Protein AF-A0A223KUP5-F1 (afdb_monomer)

Nearest PDB structures (foldseek):
  8p1x-assembly1_AAA  TM=8.138E-01  e=6.234E+00  Staphylococcus epidermidis
  5umd-assembly1_X  TM=4.102E-01  e=1.852E+00  Plasmodium falciparum 3D7
  2zf4-assembly3_E  TM=4.699E-01  e=9.534E+00  Chromobacterium violaceum
  6lsr-assembly1_d  TM=3.809E-01  e=6.624E+00  Homo sapiens
  2zf4-assembly2_D  TM=4.563E-01  e=7.947E+00  Chromobacterium violaceum

Radius of gyration: 14.98 Å; Cα contacts (8 Å, |Δi|>4): 194; chains: 1; bounding box: 38×22×48 Å

Foldseek 3Di:
DFKKKWFFDLVPAPDCDFPDPQWADDDPFKIFGDDPPDPDTAWIWGDDSGMIMIDGDLPDDPVSLVVVLVRVVSVCVNRVTDMDRVRAWNAAFPVRHTDGSHPCVVRRVVRVVVVVVVPD

Sequence (120 aa):
MLVTKITYSSVNNTFTDFSSPYIKKYEHNYYKVFPEKLDKQIADVKVNDNLIEISFLEDLELKEYILLHEVIKSIQLDVKGTIDDSNSFLGYTELGERAYIIRNWSKWIGYVHESMKNCQ

Solvent-accessible surface area (backbone atoms only — not comparable to full-atom values): 6839 Å² total; per-residue (Å²): 118,29,36,34,37,32,43,35,60,53,93,83,44,88,68,90,72,78,90,53,91,42,57,42,83,76,51,101,47,35,30,37,32,35,58,101,86,47,97,54,72,58,34,40,38,40,56,52,85,47,40,35,41,38,39,30,66,83,87,62,54,71,72,55,50,53,52,48,38,51,50,54,51,49,51,32,60,71,50,70,34,50,78,46,40,88,52,23,73,75,49,58,26,88,87,66,45,78,18,22,64,64,54,53,34,74,56,28,56,50,43,54,54,54,57,63,65,71,74,115

Mean predicted aligned error: 4.93 Å

Organism: NCBI:txid33932

pLDDT: mean 89.57, std 11.13, range [45.09, 98.06]

Secondary structure (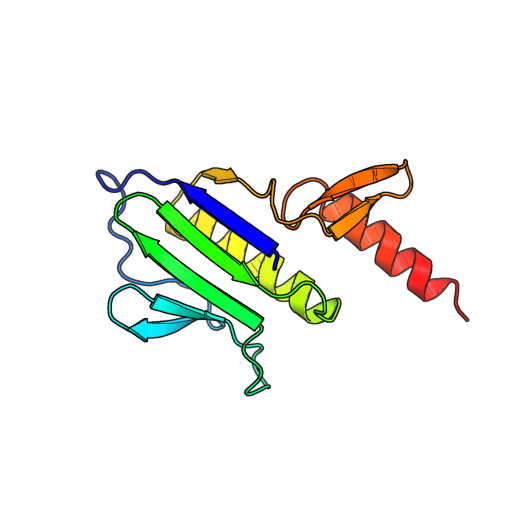DSSP, 8-state):
-EEEEEE--GGG----S---TTEEEEETTEEEE--TT-S---EEEEEETTEEEEEE-SS--HHHHHHHHHHHHHHHHHTTPEEEEEE-EEEE-TTS-EEESSTTHHHHHHHHHHHHHTT-

Structure (mmCIF, N/CA/C/O backbone):
data_AF-A0A223KUP5-F1
#
_entry.id   AF-A0A223KUP5-F1
#
loop_
_atom_site.group_PDB
_atom_site.id
_atom_site.type_symbol
_atom_site.label_atom_id
_atom_site.label_alt_id
_atom_site.label_comp_id
_atom_site.label_asym_id
_atom_site.label_entity_id
_atom_site.label_seq_id
_atom_site.pdbx_PDB_ins_code
_atom_site.Cartn_x
_atom_site.Cartn_y
_atom_site.Cartn_z
_atom_site.occupancy
_atom_site.B_iso_or_equiv
_atom_site.auth_seq_id
_atom_site.auth_comp_id
_atom_site.auth_asym_id
_atom_site.auth_atom_id
_atom_site.pdbx_PDB_model_num
ATOM 1 N N . MET A 1 1 ? -6.316 -12.679 1.631 1.00 88.06 1 MET A N 1
ATOM 2 C CA . MET A 1 1 ? -5.065 -12.026 1.187 1.00 88.06 1 MET A CA 1
ATOM 3 C C . MET A 1 1 ? -5.452 -10.882 0.276 1.00 88.06 1 MET A C 1
ATOM 5 O O . MET A 1 1 ? -6.194 -11.112 -0.674 1.00 88.06 1 MET A O 1
ATOM 9 N N . LEU A 1 2 ? -4.974 -9.678 0.577 1.00 96.44 2 LEU A N 1
ATOM 10 C CA . LEU A 1 2 ? -5.255 -8.460 -0.178 1.00 96.44 2 LEU A CA 1
ATOM 11 C C . LEU A 1 2 ? -4.159 -8.208 -1.210 1.00 96.44 2 LEU A C 1
ATOM 13 O O . LEU A 1 2 ? -2.997 -8.556 -0.987 1.00 96.44 2 LEU A O 1
ATOM 17 N N . VAL A 1 3 ? -4.538 -7.605 -2.337 1.00 97.50 3 VAL A N 1
ATOM 18 C CA . VAL A 1 3 ? -3.624 -7.322 -3.447 1.00 97.50 3 VAL A CA 1
ATOM 19 C C . VAL A 1 3 ? -3.855 -5.920 -4.002 1.00 97.50 3 VAL A C 1
ATOM 21 O O . VAL A 1 3 ? -4.985 -5.522 -4.298 1.00 97.50 3 VAL A O 1
ATOM 24 N N . THR A 1 4 ? -2.755 -5.207 -4.221 1.00 97.81 4 THR A N 1
ATOM 25 C CA . THR A 1 4 ? -2.707 -3.931 -4.937 1.00 97.81 4 THR A CA 1
ATOM 26 C C . THR A 1 4 ? -1.712 -4.031 -6.080 1.00 97.81 4 THR A C 1
ATOM 28 O O . THR A 1 4 ? -0.628 -4.590 -5.932 1.00 97.81 4 THR A O 1
ATOM 31 N N . LYS A 1 5 ? -2.085 -3.497 -7.239 1.00 97.94 5 LYS A N 1
ATOM 32 C CA . LYS A 1 5 ? -1.286 -3.541 -8.460 1.00 97.94 5 LYS A CA 1
ATOM 33 C C . LYS A 1 5 ? -0.898 -2.135 -8.877 1.00 97.94 5 LYS A C 1
ATOM 35 O O . LYS A 1 5 ? -1.707 -1.217 -8.792 1.00 97.94 5 LYS A O 1
ATOM 40 N N . ILE A 1 6 ? 0.326 -1.969 -9.357 1.00 96.88 6 ILE A N 1
ATOM 41 C CA . ILE A 1 6 ? 0.798 -0.725 -9.959 1.00 96.88 6 ILE A CA 1
ATOM 42 C C . ILE A 1 6 ? 1.280 -1.047 -11.365 1.00 96.88 6 ILE A C 1
ATOM 44 O O . ILE A 1 6 ? 2.235 -1.799 -11.543 1.00 96.88 6 ILE A O 1
ATOM 48 N N . THR A 1 7 ? 0.610 -0.482 -12.365 1.00 95.06 7 THR A N 1
ATOM 49 C CA . THR A 1 7 ? 1.009 -0.616 -13.772 1.00 95.06 7 THR A CA 1
ATOM 50 C C . THR A 1 7 ? 1.819 0.607 -14.178 1.00 95.06 7 THR A C 1
ATOM 52 O O . THR A 1 7 ? 1.415 1.736 -13.891 1.00 95.06 7 THR A O 1
ATOM 55 N N . TYR A 1 8 ? 2.954 0.405 -14.843 1.00 90.94 8 TYR A N 1
ATOM 56 C CA . TYR A 1 8 ? 3.853 1.488 -15.250 1.00 90.94 8 TYR A CA 1
ATOM 57 C C . TYR A 1 8 ? 4.4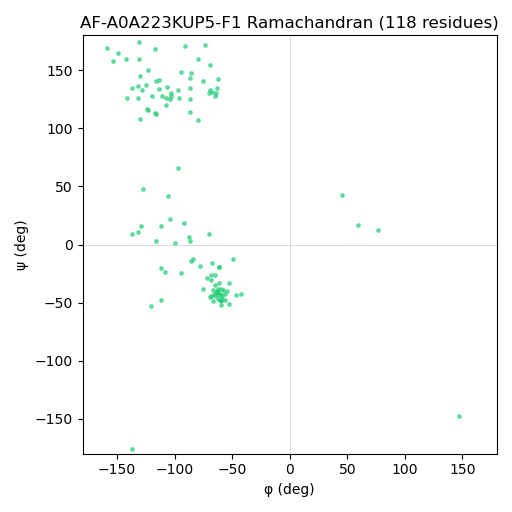60 1.231 -16.635 1.00 90.94 8 TYR A C 1
ATOM 59 O O . TYR A 1 8 ? 4.490 0.102 -17.122 1.00 90.94 8 TYR A O 1
ATOM 67 N N . SER A 1 9 ? 4.935 2.294 -17.291 1.00 84.19 9 SER A N 1
ATOM 68 C CA . SER A 1 9 ? 5.642 2.181 -18.572 1.00 84.19 9 SER A CA 1
ATOM 69 C C . SER A 1 9 ? 7.130 1.936 -18.330 1.00 84.19 9 SER A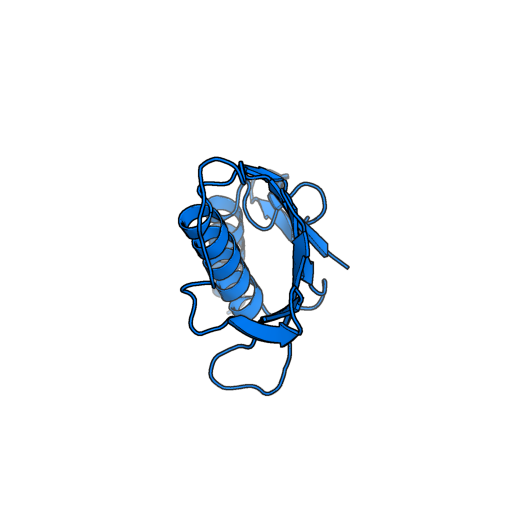 C 1
ATOM 71 O O . SER A 1 9 ? 7.821 2.822 -17.824 1.00 84.19 9 SER A O 1
ATOM 73 N N . SER A 1 10 ? 7.623 0.754 -18.705 1.00 69.31 10 SER A N 1
ATOM 74 C CA . SER A 1 10 ? 9.046 0.390 -18.616 1.00 69.31 10 SER A CA 1
ATOM 75 C C . SER A 1 10 ? 9.930 1.174 -19.585 1.00 69.31 10 SER A C 1
ATOM 77 O O . SER A 1 10 ? 11.094 1.423 -19.296 1.00 69.31 10 SER A O 1
ATOM 79 N N . VAL A 1 11 ? 9.368 1.637 -20.705 1.00 62.19 11 VAL A N 1
ATOM 80 C CA . VAL A 1 11 ? 10.092 2.389 -21.745 1.00 62.19 11 VAL A CA 1
ATOM 81 C C . VAL A 1 11 ? 10.594 3.744 -21.227 1.00 62.19 11 VAL A C 1
ATOM 83 O O . VAL A 1 11 ? 11.600 4.255 -21.708 1.00 62.19 11 VAL A O 1
ATOM 86 N N . ASN A 1 12 ? 9.921 4.307 -20.219 1.00 55.00 12 ASN A N 1
ATOM 87 C CA . ASN A 1 12 ? 10.207 5.641 -19.684 1.00 55.00 12 ASN A CA 1
ATOM 88 C C . ASN A 1 12 ? 10.687 5.629 -18.223 1.00 55.00 12 ASN A C 1
ATOM 90 O O . ASN A 1 12 ? 10.887 6.702 -17.652 1.00 55.00 12 ASN A O 1
ATOM 94 N N . ASN A 1 13 ? 10.851 4.453 -17.607 1.00 56.88 13 ASN A N 1
ATOM 95 C CA . ASN A 1 13 ? 11.244 4.330 -16.206 1.00 56.88 13 ASN A CA 1
ATOM 96 C C . ASN A 1 13 ? 12.416 3.374 -16.034 1.00 56.88 13 ASN A C 1
ATOM 98 O O . ASN A 1 13 ? 12.270 2.157 -16.079 1.00 56.88 13 ASN A O 1
ATOM 102 N N . THR A 1 14 ? 13.568 3.954 -15.731 1.00 56.09 14 THR A N 1
ATOM 103 C CA . THR A 1 14 ? 14.733 3.262 -15.188 1.00 56.09 14 THR A CA 1
ATOM 104 C C . THR A 1 14 ? 14.749 3.434 -13.670 1.00 56.09 14 THR A C 1
ATOM 106 O O . THR A 1 14 ? 15.612 4.136 -13.144 1.00 56.09 14 THR A O 1
ATOM 109 N N . PHE A 1 15 ? 13.776 2.865 -12.951 1.00 66.62 15 PHE A N 1
ATOM 110 C CA . PHE A 1 15 ? 13.934 2.712 -11.502 1.00 66.62 15 PHE A CA 1
ATOM 111 C C . PHE A 1 15 ? 14.681 1.399 -11.252 1.00 66.62 15 PHE A C 1
ATOM 113 O O . PHE A 1 15 ? 14.320 0.352 -11.784 1.00 66.62 15 PHE A O 1
ATOM 120 N N . THR A 1 16 ? 15.785 1.471 -10.514 1.00 67.00 16 THR A N 1
ATOM 121 C CA . THR A 1 16 ? 16.632 0.308 -10.208 1.00 67.00 16 THR A CA 1
ATOM 122 C C . THR A 1 16 ? 16.273 -0.325 -8.869 1.00 67.00 16 THR A C 1
ATOM 124 O O . THR A 1 16 ? 16.542 -1.505 -8.652 1.00 67.00 16 THR A O 1
ATOM 127 N N . ASP A 1 17 ? 15.685 0.468 -7.973 1.00 79.06 17 ASP A N 1
ATOM 128 C CA . ASP A 1 17 ? 15.232 0.051 -6.652 1.00 79.06 17 ASP A CA 1
ATOM 129 C C . ASP A 1 17 ? 14.165 1.020 -6.118 1.00 79.06 17 ASP A C 1
ATOM 131 O O . ASP A 1 17 ? 13.951 2.090 -6.696 1.00 79.06 17 ASP A O 1
ATOM 135 N N . PHE A 1 18 ? 13.509 0.643 -5.025 1.00 86.81 18 PHE A N 1
ATOM 136 C CA . PHE A 1 18 ? 12.525 1.477 -4.344 1.00 86.81 18 PHE A CA 1
ATOM 137 C C . PHE A 1 18 ? 13.182 2.412 -3.328 1.00 86.81 18 PHE A C 1
ATOM 139 O O . PHE A 1 18 ? 14.126 2.036 -2.635 1.00 86.81 18 PHE A O 1
ATOM 146 N N . SER A 1 19 ? 12.655 3.630 -3.202 1.00 85.44 19 SER A N 1
ATOM 147 C CA . SER A 1 19 ? 13.202 4.649 -2.294 1.00 85.44 19 SER A CA 1
ATOM 148 C C . SER A 1 19 ? 12.819 4.440 -0.823 1.00 85.44 19 SER A C 1
ATOM 150 O O . SER A 1 19 ? 13.458 4.993 0.075 1.00 85.44 19 SER A O 1
ATOM 152 N N . SER A 1 20 ? 11.776 3.651 -0.557 1.00 86.69 20 SER A N 1
ATOM 153 C CA . SER A 1 20 ? 11.236 3.464 0.790 1.00 86.69 20 SER A CA 1
ATOM 154 C C . SER A 1 20 ? 12.182 2.653 1.694 1.00 86.69 20 SER A C 1
ATOM 156 O O . SER A 1 20 ? 12.552 1.535 1.329 1.00 86.69 20 SER A O 1
ATOM 158 N N . PRO A 1 21 ? 12.489 3.125 2.922 1.00 89.00 21 PRO A N 1
ATOM 159 C CA . PRO A 1 21 ? 13.350 2.399 3.866 1.00 89.00 21 PRO A CA 1
ATOM 160 C C . PRO A 1 21 ? 12.714 1.103 4.393 1.00 89.00 21 PRO A C 1
ATOM 162 O O . PRO A 1 21 ? 13.400 0.252 4.961 1.00 89.00 21 PRO A O 1
ATOM 165 N N . TYR A 1 22 ? 11.401 0.944 4.215 1.00 92.06 22 TYR A N 1
ATOM 166 C CA . TYR A 1 22 ? 10.648 -0.226 4.662 1.00 92.06 22 TYR A CA 1
ATOM 167 C C . TYR A 1 22 ? 10.701 -1.385 3.669 1.00 92.06 22 TYR A C 1
ATOM 169 O O . TYR A 1 22 ? 10.302 -2.498 4.016 1.00 92.06 22 TYR A O 1
ATOM 177 N N . ILE A 1 23 ? 11.173 -1.143 2.443 1.00 91.88 23 ILE A N 1
ATOM 178 C CA . ILE A 1 23 ? 11.259 -2.156 1.397 1.00 91.88 23 ILE A CA 1
ATOM 179 C C . ILE A 1 23 ? 12.672 -2.735 1.380 1.00 91.88 23 ILE A C 1
ATOM 181 O O . ILE A 1 23 ? 13.660 -2.017 1.257 1.00 91.88 23 ILE A O 1
ATOM 185 N N . LYS A 1 24 ? 12.771 -4.060 1.481 1.00 91.31 24 LYS A N 1
ATOM 186 C CA . LYS A 1 24 ? 14.039 -4.791 1.407 1.00 91.31 24 LYS A CA 1
ATOM 187 C C . LYS A 1 24 ? 14.009 -5.756 0.232 1.00 91.31 24 LYS A C 1
ATOM 189 O O . LYS A 1 24 ? 13.088 -6.568 0.118 1.00 91.31 24 LYS A O 1
ATOM 194 N N . LYS A 1 25 ? 15.030 -5.690 -0.624 1.00 89.88 25 LYS A N 1
ATOM 195 C CA . LYS A 1 25 ? 15.219 -6.642 -1.723 1.00 89.88 25 LYS A CA 1
ATOM 196 C C . LYS A 1 25 ? 15.560 -8.025 -1.174 1.00 89.88 25 LYS A C 1
ATOM 198 O O . LYS A 1 25 ? 16.432 -8.150 -0.317 1.00 89.88 25 LYS A O 1
ATOM 203 N N . TYR A 1 26 ? 14.866 -9.047 -1.665 1.00 85.94 26 TYR A N 1
ATOM 204 C CA . TYR A 1 26 ? 15.074 -10.442 -1.274 1.00 85.94 26 TYR A CA 1
ATOM 205 C C . TYR A 1 26 ? 15.669 -11.254 -2.430 1.00 85.94 26 TYR A C 1
ATOM 207 O O . TYR A 1 26 ? 16.682 -11.922 -2.256 1.00 85.94 26 TYR A O 1
ATOM 215 N N . GLU A 1 27 ? 15.103 -11.122 -3.634 1.00 87.12 27 GLU A N 1
ATOM 216 C CA . GLU A 1 27 ? 15.618 -11.723 -4.873 1.00 87.12 27 GLU A CA 1
ATOM 217 C C . GLU A 1 27 ? 15.545 -10.721 -6.038 1.00 87.12 27 GLU A C 1
ATOM 219 O O . GLU A 1 27 ? 15.173 -9.564 -5.845 1.00 87.12 27 GLU A O 1
ATOM 224 N N . HIS A 1 28 ? 15.909 -11.145 -7.258 1.00 80.56 28 HIS A N 1
ATOM 225 C CA . HIS A 1 28 ? 16.056 -10.275 -8.436 1.00 80.56 28 HIS A CA 1
ATOM 226 C C . HIS A 1 28 ? 14.873 -9.308 -8.631 1.00 80.56 28 HIS A C 1
ATOM 228 O O . HIS A 1 28 ? 15.103 -8.116 -8.826 1.00 80.56 28 HIS A O 1
ATOM 234 N N . ASN A 1 29 ? 13.649 -9.823 -8.461 1.00 89.38 29 ASN A N 1
ATOM 235 C CA . ASN A 1 29 ? 12.374 -9.143 -8.707 1.00 89.38 29 ASN A CA 1
ATOM 236 C C . ASN A 1 29 ? 11.398 -9.238 -7.523 1.00 89.38 29 ASN A C 1
ATOM 238 O O . ASN A 1 29 ? 10.193 -9.030 -7.676 1.00 89.38 29 ASN A O 1
ATOM 242 N N . TYR A 1 30 ? 11.898 -9.610 -6.348 1.00 92.44 30 TYR A N 1
ATOM 243 C CA . TYR A 1 30 ? 11.067 -9.898 -5.190 1.00 92.44 30 TYR A CA 1
ATOM 244 C C . TYR A 1 30 ? 11.597 -9.171 -3.965 1.00 92.44 30 TYR A C 1
ATOM 246 O O . TYR A 1 30 ? 12.771 -9.283 -3.602 1.00 92.44 30 TYR A O 1
ATOM 254 N N . TYR A 1 31 ? 10.706 -8.414 -3.343 1.00 94.50 31 TYR A N 1
ATOM 255 C CA . TYR A 1 31 ? 10.982 -7.539 -2.222 1.00 94.50 31 TYR A CA 1
ATOM 256 C C . TYR A 1 31 ? 9.957 -7.789 -1.122 1.00 94.50 31 TYR A C 1
ATOM 258 O O . TYR A 1 31 ? 8.867 -8.316 -1.356 1.00 94.50 31 TYR A O 1
ATOM 266 N N . LYS A 1 32 ? 10.312 -7.389 0.092 1.00 94.69 32 LYS A N 1
ATOM 267 C CA . LYS A 1 32 ? 9.488 -7.556 1.286 1.00 94.69 32 LYS A CA 1
ATOM 268 C C . LYS A 1 32 ? 9.388 -6.242 2.040 1.00 94.69 32 LYS A C 1
ATOM 270 O O . LYS A 1 32 ? 10.362 -5.490 2.093 1.00 94.69 32 LYS A O 1
ATOM 275 N N . VAL A 1 33 ? 8.228 -5.992 2.639 1.00 94.31 33 VAL A N 1
ATOM 276 C CA . VAL A 1 33 ? 7.975 -4.798 3.454 1.00 94.31 33 VAL A CA 1
ATOM 277 C C . VAL A 1 33 ? 8.021 -5.159 4.933 1.00 94.31 33 VAL A C 1
ATOM 279 O O . VAL A 1 33 ? 7.323 -6.081 5.367 1.00 94.31 33 VAL A O 1
ATOM 282 N N . PHE A 1 34 ? 8.816 -4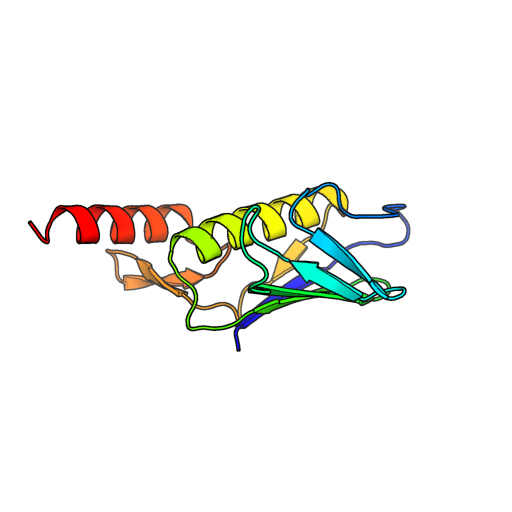.412 5.698 1.00 92.19 34 PHE A N 1
ATOM 283 C CA . PHE A 1 34 ? 8.972 -4.573 7.143 1.00 92.19 34 PHE A CA 1
ATOM 284 C C . PHE A 1 34 ? 8.758 -3.237 7.868 1.00 92.19 34 PHE A C 1
ATOM 286 O O . PHE A 1 34 ? 9.368 -2.238 7.480 1.00 92.19 34 PHE A O 1
ATOM 293 N N . PRO A 1 35 ? 7.969 -3.198 8.954 1.00 87.88 35 PRO A N 1
ATOM 294 C CA . PRO A 1 35 ? 7.970 -2.071 9.877 1.00 87.88 35 PRO A CA 1
ATOM 295 C C . PRO A 1 35 ? 9.355 -1.923 10.526 1.00 87.88 35 PRO A C 1
ATOM 297 O O . PRO A 1 35 ? 9.971 -2.918 10.900 1.00 87.88 35 PRO A O 1
ATOM 300 N N . GLU A 1 36 ? 9.815 -0.687 10.734 1.00 71.56 36 GLU A N 1
ATOM 301 C CA . GLU A 1 36 ? 11.160 -0.289 11.212 1.00 71.56 36 GLU A CA 1
ATOM 302 C C . GLU A 1 36 ? 11.708 -1.009 12.471 1.00 71.56 36 GLU A C 1
ATOM 304 O O . GLU A 1 36 ? 12.887 -0.868 12.793 1.00 71.56 36 GLU A O 1
ATOM 309 N N . LYS A 1 37 ? 10.884 -1.763 13.213 1.00 65.81 37 LYS A N 1
ATOM 310 C CA . LYS A 1 37 ? 11.237 -2.375 14.509 1.00 65.81 37 LYS A CA 1
ATOM 311 C C . LYS A 1 37 ? 10.769 -3.822 14.700 1.00 65.81 37 LYS A C 1
ATOM 313 O O . LYS A 1 37 ? 10.850 -4.330 15.815 1.00 65.81 37 LYS A O 1
ATOM 318 N N . LEU A 1 38 ? 10.255 -4.481 13.663 1.00 62.44 38 LEU A N 1
ATOM 319 C CA . LEU A 1 38 ? 9.727 -5.843 13.770 1.00 62.44 38 LEU A CA 1
ATOM 320 C C . LEU A 1 38 ? 10.290 -6.725 12.653 1.00 62.44 38 LEU A C 1
ATOM 322 O O . LEU A 1 38 ? 10.239 -6.351 11.486 1.00 62.44 38 LEU A O 1
ATOM 326 N N . ASP A 1 39 ? 10.694 -7.951 12.994 1.00 72.75 39 ASP A N 1
ATOM 327 C CA . ASP A 1 39 ? 10.938 -9.032 12.018 1.00 72.75 39 ASP A CA 1
ATOM 328 C C . ASP A 1 39 ? 9.629 -9.557 11.386 1.00 72.75 39 ASP A C 1
ATOM 330 O O . ASP A 1 39 ? 9.612 -10.558 10.669 1.00 72.75 39 ASP A O 1
ATOM 334 N N . LYS A 1 40 ? 8.502 -8.877 11.636 1.00 87.00 40 LYS A N 1
ATOM 335 C CA . LYS A 1 40 ? 7.211 -9.182 11.031 1.00 87.00 40 LYS A CA 1
ATOM 336 C C . LYS A 1 40 ? 7.169 -8.600 9.620 1.00 87.00 40 LYS A C 1
ATOM 338 O O . LYS A 1 40 ? 7.042 -7.393 9.432 1.00 87.00 40 LYS A O 1
ATOM 343 N N . GLN A 1 41 ? 7.252 -9.479 8.630 1.00 92.25 41 GLN A N 1
ATOM 344 C CA . GLN A 1 41 ? 6.917 -9.151 7.250 1.00 92.25 41 GLN A CA 1
ATOM 345 C C . GLN A 1 41 ? 5.424 -8.801 7.163 1.00 92.25 41 GLN A C 1
ATOM 347 O O . GLN A 1 41 ? 4.589 -9.573 7.633 1.00 92.25 41 GLN A O 1
ATOM 352 N N . ILE A 1 42 ? 5.090 -7.669 6.539 1.00 94.50 42 ILE A N 1
ATOM 353 C CA . ILE A 1 42 ? 3.691 -7.236 6.372 1.00 94.50 42 ILE A CA 1
ATOM 354 C C . ILE A 1 42 ? 3.211 -7.264 4.917 1.00 94.50 42 ILE A C 1
ATOM 356 O O . ILE A 1 42 ? 2.006 -7.307 4.681 1.00 94.50 42 ILE A O 1
ATOM 360 N N . ALA A 1 43 ? 4.131 -7.261 3.946 1.00 96.75 43 ALA A N 1
ATOM 361 C CA . ALA A 1 43 ? 3.792 -7.403 2.534 1.00 96.75 43 ALA A CA 1
ATOM 362 C C . ALA A 1 43 ? 4.924 -7.996 1.693 1.00 96.75 43 ALA A C 1
ATOM 364 O O . ALA A 1 43 ? 6.107 -7.901 2.033 1.00 96.75 43 ALA A O 1
ATOM 365 N N . ASP A 1 44 ? 4.515 -8.556 0.563 1.00 96.88 44 ASP A N 1
ATOM 366 C CA . ASP A 1 44 ? 5.329 -9.011 -0.554 1.00 96.88 44 ASP A CA 1
ATOM 367 C C . ASP A 1 44 ? 5.186 -8.044 -1.724 1.00 96.88 44 ASP A C 1
ATOM 369 O O . ASP A 1 44 ? 4.071 -7.657 -2.069 1.00 96.88 44 ASP A O 1
ATOM 373 N N . VAL A 1 45 ? 6.295 -7.693 -2.369 1.00 96.62 45 VAL A N 1
ATOM 374 C CA . VAL A 1 45 ? 6.309 -6.854 -3.572 1.00 96.62 45 VAL A CA 1
ATOM 375 C C . VAL A 1 45 ? 7.025 -7.609 -4.687 1.00 96.62 45 VAL A C 1
ATOM 377 O O . VAL A 1 45 ? 8.212 -7.922 -4.583 1.00 96.62 45 VAL A O 1
ATOM 380 N N . LYS A 1 46 ? 6.300 -7.920 -5.760 1.00 95.50 46 LYS A N 1
ATOM 381 C CA . LYS A 1 46 ? 6.818 -8.610 -6.947 1.00 95.50 46 LYS A CA 1
ATOM 382 C C . LYS A 1 46 ? 6.844 -7.651 -8.123 1.00 95.50 46 LYS A C 1
ATOM 384 O O . LYS A 1 46 ? 5.824 -7.042 -8.437 1.00 95.50 46 LYS A O 1
ATOM 389 N N . VAL A 1 47 ? 7.996 -7.542 -8.772 1.00 92.69 47 VAL A N 1
ATOM 390 C CA . VAL A 1 47 ? 8.214 -6.656 -9.916 1.00 92.69 47 VAL A CA 1
ATOM 391 C C . VAL A 1 47 ? 8.305 -7.490 -11.187 1.00 92.69 47 VAL A C 1
ATOM 393 O O . VAL A 1 47 ? 9.173 -8.344 -11.322 1.00 92.69 47 VAL A O 1
ATOM 396 N N . ASN A 1 48 ? 7.407 -7.228 -12.125 1.00 89.12 48 ASN A N 1
ATOM 397 C CA . ASN A 1 48 ? 7.441 -7.745 -13.488 1.00 89.12 48 ASN A CA 1
ATOM 398 C C . ASN A 1 48 ? 7.579 -6.564 -14.458 1.00 89.12 48 ASN A C 1
ATOM 400 O O . ASN A 1 48 ? 7.373 -5.421 -14.057 1.00 89.12 48 ASN A O 1
ATOM 404 N N . ASP A 1 49 ? 7.862 -6.837 -15.733 1.00 85.00 49 ASP A N 1
ATOM 405 C CA . ASP A 1 49 ? 8.238 -5.834 -16.745 1.00 85.00 49 ASP A CA 1
ATOM 406 C C . ASP A 1 49 ? 7.425 -4.526 -16.719 1.00 85.00 49 ASP A C 1
ATOM 408 O O . ASP A 1 49 ? 7.998 -3.448 -16.847 1.00 85.00 49 ASP A O 1
ATOM 412 N N . ASN A 1 50 ? 6.103 -4.594 -16.542 1.00 91.06 50 ASN A N 1
ATOM 413 C CA . ASN A 1 50 ? 5.205 -3.432 -16.506 1.00 91.06 50 ASN A CA 1
ATOM 414 C C . ASN A 1 50 ? 4.229 -3.435 -15.317 1.00 91.06 50 ASN A C 1
ATOM 416 O O . ASN A 1 50 ? 3.271 -2.655 -15.300 1.00 91.06 50 ASN A O 1
ATOM 420 N N . LEU A 1 51 ? 4.437 -4.326 -14.347 1.00 93.62 51 LEU A N 1
ATOM 421 C CA . LEU A 1 51 ? 3.497 -4.577 -13.261 1.00 93.62 51 LEU A CA 1
ATOM 422 C C . LEU A 1 51 ? 4.243 -4.806 -11.953 1.00 93.62 51 LEU A C 1
ATOM 424 O O . LEU A 1 51 ? 5.051 -5.724 -11.846 1.00 93.62 51 LEU A O 1
ATOM 428 N N . ILE A 1 52 ? 3.884 -4.035 -10.933 1.00 95.69 52 ILE A N 1
ATOM 429 C CA . ILE A 1 52 ? 4.243 -4.316 -9.546 1.00 95.69 52 ILE A CA 1
ATOM 430 C C . ILE A 1 52 ? 3.009 -4.861 -8.844 1.00 95.69 52 ILE A C 1
ATOM 432 O O . ILE A 1 52 ? 1.960 -4.218 -8.839 1.00 95.69 52 ILE A O 1
ATOM 436 N N . GLU A 1 53 ? 3.137 -6.036 -8.244 1.00 97.56 53 GLU A N 1
ATOM 437 C CA . GLU A 1 53 ? 2.104 -6.641 -7.412 1.00 97.56 53 GLU A CA 1
ATOM 438 C C . GLU A 1 53 ? 2.523 -6.585 -5.946 1.00 97.56 53 GLU A C 1
ATOM 440 O O . GLU A 1 53 ? 3.603 -7.046 -5.582 1.00 97.56 53 GLU A O 1
ATOM 445 N N . ILE A 1 54 ? 1.653 -6.022 -5.111 1.00 98.00 54 ILE A N 1
ATOM 446 C CA . ILE A 1 54 ? 1.855 -5.838 -3.677 1.00 98.00 54 ILE A CA 1
ATOM 447 C C . ILE A 1 54 ? 0.799 -6.681 -2.967 1.00 98.00 54 ILE A C 1
ATOM 449 O O . ILE A 1 54 ? -0.393 -6.395 -3.078 1.00 98.00 54 ILE A O 1
ATOM 453 N N . SER A 1 55 ? 1.227 -7.737 -2.279 1.00 97.94 55 SER A N 1
ATOM 454 C CA . SER A 1 55 ? 0.348 -8.683 -1.578 1.00 97.94 55 SER A CA 1
ATOM 455 C C . SER A 1 55 ? 0.551 -8.591 -0.072 1.00 97.94 55 SER A C 1
ATOM 457 O O . SER A 1 55 ? 1.687 -8.566 0.393 1.00 97.94 55 SER A O 1
ATOM 459 N N . PHE A 1 56 ? -0.536 -8.545 0.695 1.00 96.69 56 PHE A N 1
ATOM 460 C CA . PHE A 1 56 ? -0.495 -8.392 2.152 1.00 96.69 56 PHE A CA 1
ATOM 461 C C . PHE A 1 56 ? -1.672 -9.085 2.844 1.00 96.69 56 PHE A C 1
ATOM 463 O O . PHE A 1 56 ? -2.650 -9.496 2.209 1.00 96.69 56 PHE A O 1
ATOM 470 N N . LEU A 1 57 ? -1.555 -9.276 4.157 1.00 92.38 57 LEU A N 1
ATOM 471 C CA . LEU A 1 57 ? -2.571 -9.963 4.951 1.00 92.38 57 LEU A CA 1
ATOM 472 C C . LEU A 1 57 ? -3.764 -9.049 5.295 1.00 92.38 57 LEU A C 1
ATOM 474 O O . LEU A 1 57 ? -3.683 -7.823 5.229 1.00 92.38 57 LEU A O 1
ATOM 478 N N . GLU A 1 58 ? -4.896 -9.670 5.629 1.00 90.88 58 GLU A N 1
ATOM 479 C CA . GLU A 1 58 ? -6.139 -8.987 6.040 1.00 90.88 58 GLU A CA 1
ATOM 480 C C . GLU A 1 58 ? -6.174 -8.665 7.541 1.00 90.88 58 GLU A C 1
ATOM 482 O O . GLU A 1 58 ? -7.009 -7.889 7.987 1.00 90.88 58 GLU A O 1
ATOM 487 N N . ASP A 1 59 ? -5.278 -9.258 8.326 1.00 88.56 59 ASP A N 1
ATOM 488 C CA . ASP A 1 59 ? -5.210 -9.166 9.785 1.00 88.56 59 ASP A CA 1
ATOM 489 C C . ASP A 1 59 ? -4.051 -8.270 10.250 1.00 88.56 59 ASP A C 1
ATOM 491 O O . ASP A 1 59 ? -3.329 -8.574 11.202 1.00 88.56 59 ASP A O 1
ATOM 495 N N . LEU A 1 60 ? -3.856 -7.146 9.557 1.00 92.12 60 LEU A N 1
ATOM 496 C CA . LEU A 1 60 ? -2.848 -6.160 9.925 1.00 92.12 60 LEU A CA 1
ATOM 497 C C . LEU A 1 60 ? -3.384 -5.167 10.958 1.00 92.12 60 LEU A C 1
ATOM 499 O O . LEU A 1 60 ? -4.557 -4.793 10.971 1.00 92.12 60 LEU A O 1
ATOM 503 N N . GLU A 1 61 ? -2.493 -4.694 11.823 1.00 92.38 61 GLU A N 1
ATOM 504 C CA . GLU A 1 61 ? -2.800 -3.593 12.727 1.00 92.38 61 GLU A CA 1
ATOM 505 C C . GLU A 1 61 ? -2.959 -2.282 11.942 1.00 92.38 61 GLU A C 1
ATOM 507 O O . GLU A 1 61 ? -2.338 -2.079 10.898 1.00 92.38 61 GLU A O 1
ATOM 512 N N . LEU A 1 62 ? -3.720 -1.321 12.480 1.00 92.44 62 LEU A N 1
ATOM 513 C CA . LEU A 1 62 ? -3.941 -0.034 11.806 1.00 92.44 62 LEU A CA 1
ATOM 514 C C . LEU A 1 62 ? -2.630 0.676 11.427 1.00 92.44 62 LEU A C 1
ATOM 516 O O . LEU A 1 62 ? -2.507 1.215 10.330 1.00 92.44 62 LEU A O 1
ATOM 520 N N . LYS A 1 63 ? -1.624 0.632 12.311 1.00 92.06 63 LYS A N 1
ATOM 521 C CA . LYS A 1 63 ? -0.291 1.203 12.055 1.00 92.06 63 LYS A CA 1
ATOM 522 C C . LYS A 1 63 ? 0.413 0.552 10.857 1.00 92.06 63 LYS A C 1
ATOM 524 O O . LYS A 1 63 ? 1.152 1.220 10.143 1.00 92.06 63 LYS A O 1
ATOM 529 N N . GLU A 1 64 ? 0.177 -0.739 10.631 1.00 94.50 64 GLU A N 1
ATOM 530 C CA . GLU A 1 64 ? 0.744 -1.491 9.511 1.00 94.50 64 GLU A CA 1
ATOM 531 C C . GLU A 1 64 ? 0.021 -1.130 8.210 1.00 94.50 64 GLU A C 1
ATOM 533 O O . GLU A 1 64 ? 0.677 -0.941 7.190 1.00 94.50 64 GLU A O 1
ATOM 538 N N . TYR A 1 65 ? -1.301 -0.921 8.250 1.00 95.75 65 TYR A N 1
ATOM 539 C CA . TYR A 1 65 ? -2.042 -0.378 7.107 1.00 95.75 65 TYR A CA 1
ATOM 540 C C . TYR A 1 65 ? -1.604 1.037 6.732 1.00 95.75 65 TYR A C 1
ATOM 542 O O . TYR A 1 65 ? -1.470 1.330 5.546 1.00 95.75 65 TYR A O 1
ATOM 550 N N . ILE A 1 66 ? -1.348 1.906 7.716 1.00 95.31 66 ILE A N 1
ATOM 551 C CA . ILE A 1 66 ? -0.820 3.257 7.467 1.00 95.31 66 ILE A CA 1
ATOM 552 C C . ILE A 1 66 ? 0.533 3.170 6.752 1.00 95.31 66 ILE A C 1
ATOM 554 O O . ILE A 1 66 ? 0.724 3.813 5.721 1.00 95.31 66 ILE A O 1
ATOM 558 N N . LEU A 1 67 ? 1.436 2.320 7.243 1.00 95.06 67 LEU A N 1
ATOM 559 C CA . LEU A 1 67 ? 2.740 2.118 6.618 1.00 95.06 67 LEU A CA 1
ATOM 560 C C . LEU A 1 67 ? 2.611 1.551 5.196 1.00 95.06 67 LEU A C 1
ATOM 562 O O . LEU A 1 67 ? 3.278 2.030 4.283 1.00 95.06 67 LEU A O 1
ATOM 566 N N . LEU A 1 68 ? 1.730 0.569 4.974 1.00 96.38 68 LEU A N 1
ATOM 567 C CA . LEU A 1 68 ? 1.490 0.021 3.636 1.00 96.38 68 LEU A CA 1
ATOM 568 C C . LEU A 1 68 ? 0.918 1.053 2.671 1.00 96.38 68 LEU A C 1
ATOM 570 O O . LEU A 1 68 ? 1.358 1.108 1.525 1.00 96.38 68 LEU A O 1
ATOM 574 N N . HIS A 1 69 ? -0.018 1.888 3.120 1.00 97.25 69 HIS A N 1
ATOM 575 C CA . HIS A 1 69 ? -0.543 2.988 2.320 1.00 97.25 69 HIS A CA 1
ATOM 576 C C . HIS A 1 69 ? 0.585 3.914 1.837 1.00 97.25 69 HIS A C 1
ATOM 578 O O . HIS A 1 69 ? 0.667 4.236 0.649 1.00 97.25 69 HIS A O 1
ATOM 584 N N . GLU A 1 70 ? 1.485 4.310 2.739 1.00 96.31 70 GLU A N 1
ATOM 585 C CA . GLU A 1 70 ? 2.634 5.162 2.415 1.00 96.31 70 GLU A CA 1
ATOM 586 C C . GLU A 1 70 ? 3.613 4.473 1.460 1.00 96.31 70 GLU A C 1
ATOM 588 O O . GLU A 1 70 ? 4.032 5.073 0.470 1.00 96.31 70 GLU A O 1
ATOM 593 N N . VAL A 1 71 ? 3.924 3.198 1.706 1.00 96.06 71 VAL A N 1
ATOM 594 C CA . VAL A 1 71 ? 4.792 2.379 0.851 1.00 96.06 71 VAL A CA 1
ATOM 595 C C . VAL A 1 71 ? 4.228 2.261 -0.565 1.00 96.06 71 VAL A C 1
ATOM 597 O O . VAL A 1 71 ? 4.947 2.516 -1.528 1.00 96.06 71 VAL A O 1
ATOM 600 N N . ILE A 1 72 ? 2.940 1.938 -0.717 1.00 97.00 72 ILE A N 1
ATOM 601 C CA . ILE A 1 72 ? 2.285 1.809 -2.028 1.00 97.00 72 ILE A CA 1
ATOM 602 C C . ILE A 1 72 ? 2.341 3.140 -2.787 1.00 97.00 72 ILE A C 1
ATOM 604 O O . ILE A 1 72 ? 2.647 3.157 -3.982 1.00 97.00 72 ILE A O 1
ATOM 608 N N . LYS A 1 73 ? 2.098 4.268 -2.107 1.00 96.56 73 LYS A N 1
ATOM 609 C CA . LYS A 1 73 ? 2.217 5.597 -2.724 1.00 96.56 73 LYS A CA 1
ATOM 610 C C . LYS A 1 73 ? 3.656 5.938 -3.096 1.00 96.56 73 LYS A C 1
ATOM 612 O O . LYS A 1 73 ? 3.872 6.494 -4.167 1.00 96.56 73 LYS A O 1
ATOM 617 N N . SER A 1 74 ? 4.629 5.584 -2.261 1.00 95.00 74 SER A N 1
ATOM 618 C CA . SER A 1 74 ? 6.050 5.770 -2.572 1.00 95.00 74 SER A CA 1
ATOM 619 C C . SER A 1 74 ? 6.442 4.995 -3.828 1.00 95.00 74 SER A C 1
ATOM 621 O O . SER A 1 74 ? 7.003 5.581 -4.748 1.00 95.00 74 SER A O 1
ATOM 623 N N . ILE A 1 75 ? 6.057 3.717 -3.922 1.00 94.62 75 ILE A N 1
ATOM 624 C CA . ILE A 1 75 ? 6.300 2.892 -5.111 1.00 94.62 75 ILE A CA 1
ATOM 625 C C . ILE A 1 75 ? 5.644 3.529 -6.340 1.00 94.62 75 ILE A C 1
ATOM 627 O O . ILE A 1 75 ? 6.273 3.650 -7.388 1.00 94.62 75 ILE A O 1
ATOM 631 N N . GLN A 1 76 ? 4.388 3.968 -6.222 1.00 94.44 76 GLN A N 1
ATOM 632 C CA . GLN A 1 76 ? 3.674 4.620 -7.319 1.00 94.44 76 GLN A CA 1
ATOM 633 C C . GLN A 1 76 ? 4.399 5.877 -7.819 1.00 94.44 76 GLN A C 1
ATOM 635 O O . GLN A 1 76 ? 4.434 6.106 -9.028 1.00 94.44 76 GLN A O 1
ATOM 640 N N . LEU A 1 77 ? 4.976 6.674 -6.920 1.00 92.62 77 LEU A N 1
ATOM 641 C CA . LEU A 1 77 ? 5.758 7.857 -7.275 1.00 92.62 77 LEU A CA 1
ATOM 642 C C . LEU A 1 77 ? 7.084 7.486 -7.945 1.00 92.62 77 LEU A C 1
ATOM 644 O O . LEU A 1 77 ? 7.393 8.056 -8.994 1.00 92.62 77 LEU A O 1
ATOM 648 N N . ASP A 1 78 ? 7.812 6.511 -7.394 1.00 90.81 78 ASP A N 1
ATOM 649 C CA . ASP A 1 78 ? 9.092 6.029 -7.932 1.00 90.81 78 ASP A CA 1
ATOM 650 C C . ASP A 1 78 ? 8.940 5.567 -9.390 1.00 90.81 78 ASP A C 1
ATOM 652 O O . ASP A 1 78 ? 9.756 5.900 -10.249 1.00 90.81 78 ASP A O 1
ATOM 656 N N . VAL A 1 79 ? 7.852 4.848 -9.689 1.00 91.25 79 VAL A N 1
ATOM 657 C CA . VAL A 1 79 ? 7.597 4.283 -11.024 1.00 91.25 79 VAL A CA 1
ATOM 658 C C . VAL A 1 79 ? 6.634 5.112 -11.867 1.00 91.25 79 VAL A C 1
ATOM 660 O O . VAL A 1 79 ? 6.284 4.711 -12.976 1.00 91.25 79 VAL A O 1
ATOM 663 N N . LYS A 1 80 ? 6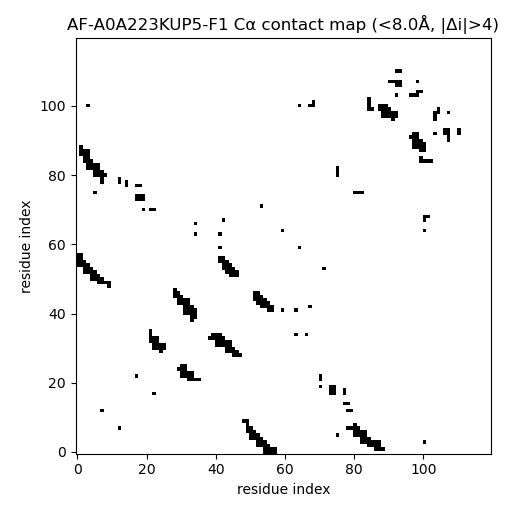.147 6.248 -11.356 1.00 91.44 80 LYS A N 1
ATOM 664 C CA . LYS A 1 80 ? 5.111 7.080 -12.001 1.00 91.44 80 LYS A CA 1
ATOM 665 C C . LYS A 1 80 ? 3.935 6.245 -12.534 1.00 91.44 80 LYS A C 1
ATOM 667 O O . LYS A 1 80 ? 3.476 6.430 -13.662 1.00 91.44 80 LYS A O 1
ATOM 672 N N . GLY A 1 81 ? 3.506 5.270 -11.736 1.00 92.31 81 GLY A N 1
ATOM 673 C CA . GLY A 1 81 ? 2.542 4.248 -12.129 1.00 92.31 81 GLY A CA 1
ATOM 674 C C . GLY A 1 81 ? 1.090 4.621 -11.840 1.00 92.31 81 GLY A C 1
ATOM 675 O O . GLY A 1 81 ? 0.788 5.593 -11.144 1.00 92.31 81 GLY A O 1
ATOM 676 N N . THR A 1 82 ? 0.181 3.799 -12.357 1.00 96.38 82 THR A N 1
ATOM 677 C CA . THR A 1 82 ? -1.250 3.833 -12.028 1.00 96.38 82 THR A CA 1
ATOM 678 C C . THR A 1 82 ? -1.581 2.693 -11.077 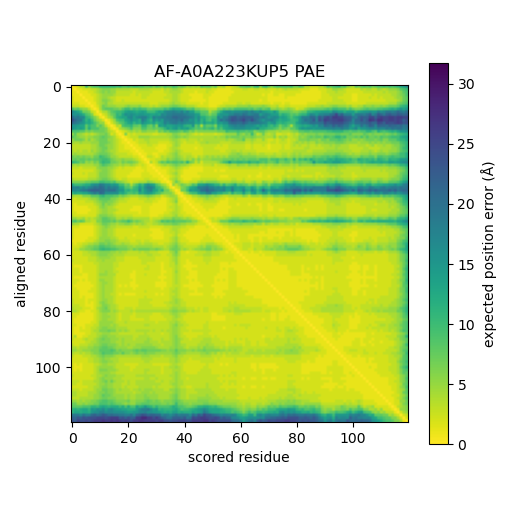1.00 96.38 82 THR A C 1
ATOM 680 O O . THR A 1 82 ? -1.222 1.546 -11.343 1.00 96.38 82 THR A O 1
ATOM 683 N N . ILE A 1 83 ? -2.269 3.010 -9.981 1.00 97.69 83 ILE A N 1
ATOM 684 C CA . ILE A 1 83 ? -2.694 2.046 -8.963 1.00 97.69 83 ILE A CA 1
ATOM 685 C C . ILE A 1 83 ? -4.043 1.424 -9.344 1.00 97.69 83 ILE A C 1
ATOM 687 O O . ILE A 1 83 ? -4.994 2.143 -9.647 1.00 97.69 83 ILE A O 1
ATOM 691 N N . ASP A 1 84 ? -4.141 0.104 -9.209 1.00 98.06 84 ASP A N 1
ATOM 692 C CA . ASP A 1 84 ? -5.388 -0.644 -9.053 1.00 98.06 84 ASP A CA 1
ATOM 693 C C . ASP A 1 84 ? -5.397 -1.340 -7.686 1.00 98.06 84 ASP A C 1
ATOM 695 O O . ASP A 1 84 ? -4.618 -2.253 -7.410 1.00 98.06 84 ASP A O 1
ATOM 699 N N . ASP A 1 85 ? -6.294 -0.893 -6.816 1.00 98.06 85 ASP A N 1
ATOM 700 C CA . ASP A 1 85 ? -6.442 -1.364 -5.443 1.00 98.06 85 ASP A CA 1
ATOM 701 C C . ASP A 1 85 ? -7.763 -2.132 -5.229 1.00 98.06 85 ASP A C 1
ATOM 703 O O . ASP A 1 85 ? -8.190 -2.360 -4.098 1.00 98.06 85 ASP A O 1
ATOM 707 N N . SER A 1 86 ? -8.426 -2.560 -6.309 1.00 97.12 86 SER A N 1
ATOM 708 C CA . SER A 1 86 ? -9.757 -3.190 -6.261 1.00 97.12 86 SER A CA 1
ATOM 709 C C . SER A 1 86 ? -9.818 -4.492 -5.462 1.00 97.12 86 SER A C 1
ATOM 711 O O . SER A 1 86 ? -10.896 -4.863 -5.005 1.00 97.12 86 SER A O 1
ATOM 713 N N . ASN A 1 87 ? -8.674 -5.141 -5.230 1.00 97.19 87 ASN A N 1
ATOM 714 C CA . ASN A 1 87 ? -8.546 -6.349 -4.409 1.00 97.19 87 ASN A CA 1
ATOM 715 C C . ASN A 1 87 ? -7.940 -6.072 -3.020 1.00 97.19 87 ASN A C 1
ATOM 717 O O . ASN A 1 87 ? -7.397 -6.973 -2.386 1.00 97.19 87 ASN A O 1
ATOM 721 N N . SER A 1 88 ? -8.019 -4.828 -2.540 1.00 96.31 88 SER A N 1
ATOM 722 C CA . SER A 1 88 ? -7.496 -4.409 -1.232 1.00 96.31 88 SER A CA 1
ATOM 723 C C . SER A 1 88 ? -8.549 -3.694 -0.385 1.00 96.31 88 SER A C 1
ATOM 725 O O . SER A 1 88 ? -8.334 -2.600 0.130 1.00 96.31 88 SER A O 1
ATOM 727 N N . PHE A 1 89 ? -9.732 -4.302 -0.303 1.00 96.94 89 PHE A N 1
ATOM 728 C CA . PHE A 1 89 ? -10.857 -3.788 0.471 1.00 96.94 89 PHE A CA 1
ATOM 729 C C . PHE A 1 89 ? -10.534 -3.782 1.971 1.00 96.94 89 PHE A C 1
ATOM 731 O O . PHE A 1 89 ? -10.136 -4.807 2.515 1.00 96.94 89 PHE A O 1
ATOM 738 N N . LEU A 1 90 ? -10.727 -2.633 2.623 1.00 95.12 90 LEU A N 1
ATOM 739 C CA . LEU A 1 90 ? -10.460 -2.444 4.054 1.00 95.12 90 LEU A CA 1
ATOM 740 C C . LEU A 1 90 ? -11.737 -2.323 4.892 1.00 95.12 90 LEU A C 1
ATOM 742 O O . LEU A 1 90 ? -11.713 -2.556 6.097 1.00 95.12 90 LEU A O 1
ATOM 746 N N . GLY A 1 91 ? -12.853 -1.923 4.280 1.00 94.19 91 GLY A N 1
ATOM 747 C CA . GLY A 1 91 ? -14.108 -1.696 4.988 1.00 94.19 91 GLY A CA 1
ATOM 748 C C . GLY A 1 91 ? -14.928 -0.572 4.372 1.00 94.19 91 GLY A C 1
ATOM 749 O O . GLY A 1 91 ? -14.899 -0.352 3.161 1.00 94.19 91 GLY A O 1
ATOM 750 N N . TYR A 1 92 ? -15.663 0.150 5.212 1.00 95.62 92 TYR A N 1
ATOM 751 C CA . TYR A 1 92 ? -16.551 1.227 4.786 1.00 95.62 92 TYR A CA 1
ATOM 752 C C . TYR A 1 92 ? -16.201 2.545 5.481 1.00 95.62 92 TYR A C 1
ATOM 754 O O . TYR A 1 92 ? -15.692 2.548 6.600 1.00 95.62 92 TYR A O 1
ATOM 762 N N . THR A 1 93 ? -16.451 3.663 4.804 1.00 95.50 93 THR A N 1
ATOM 763 C CA . THR A 1 93 ? -16.432 4.999 5.414 1.00 95.50 93 THR A CA 1
ATOM 764 C C . THR A 1 93 ? -17.676 5.202 6.284 1.00 95.50 93 THR A C 1
ATOM 766 O O . THR A 1 93 ? -18.615 4.407 6.224 1.00 95.50 93 THR A O 1
ATOM 769 N N . GLU A 1 94 ? -17.727 6.301 7.042 1.00 93.62 94 GLU A N 1
ATOM 770 C CA . GLU A 1 94 ? -18.903 6.692 7.839 1.00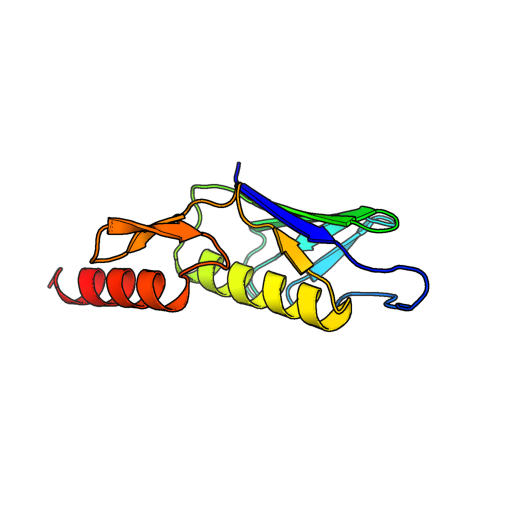 93.62 94 GLU A CA 1
ATOM 771 C C . GLU A 1 94 ? -20.203 6.737 7.011 1.00 93.62 94 GLU A C 1
ATOM 773 O O . GLU A 1 94 ? -21.278 6.391 7.493 1.00 93.62 94 GLU A O 1
ATOM 778 N N . LEU A 1 95 ? -20.100 7.101 5.728 1.00 94.44 95 LEU A N 1
ATOM 779 C CA . LEU A 1 95 ? -21.232 7.198 4.801 1.00 94.44 95 LEU A CA 1
ATOM 780 C C . LEU A 1 95 ? -21.562 5.871 4.092 1.00 94.44 95 LEU A C 1
ATOM 782 O O . LEU A 1 95 ? -22.380 5.851 3.174 1.00 94.44 95 LEU A O 1
ATOM 786 N N . GLY A 1 96 ? -20.913 4.766 4.467 1.00 94.69 96 GLY A N 1
ATOM 787 C CA . GLY A 1 96 ? -21.115 3.455 3.844 1.00 94.69 96 GLY A CA 1
ATOM 788 C C . GLY A 1 96 ? -20.431 3.283 2.483 1.00 94.69 96 GLY A C 1
ATOM 789 O O . GLY A 1 96 ? -20.703 2.313 1.774 1.00 94.69 96 GLY A O 1
ATOM 790 N N . GLU A 1 97 ? -19.531 4.189 2.086 1.00 96.88 97 GLU A N 1
ATOM 791 C CA . GLU A 1 97 ? -18.753 4.032 0.852 1.00 96.88 97 GLU A CA 1
ATOM 792 C C . GLU A 1 97 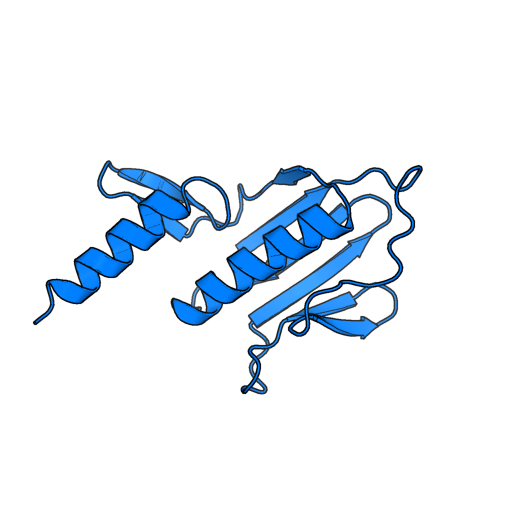? -17.657 2.983 1.062 1.00 96.88 97 GLU A C 1
ATOM 794 O O . GLU A 1 97 ? -17.007 2.964 2.105 1.00 96.88 97 GLU A O 1
ATOM 799 N N . ARG A 1 98 ? -17.392 2.128 0.066 1.00 97.31 98 ARG A N 1
ATOM 800 C CA . ARG A 1 98 ? -16.285 1.161 0.155 1.00 97.31 98 ARG A CA 1
ATOM 801 C C . ARG A 1 98 ? -14.941 1.883 0.244 1.00 97.31 98 ARG A C 1
ATOM 803 O O . ARG A 1 98 ? -14.670 2.788 -0.548 1.00 97.31 98 ARG A O 1
ATOM 810 N N . ALA A 1 99 ? -14.095 1.431 1.156 1.00 97.25 99 ALA A N 1
ATOM 811 C CA . ALA A 1 99 ? -12.733 1.895 1.344 1.00 97.25 99 ALA A CA 1
ATOM 812 C C . ALA A 1 99 ? -11.731 0.795 0.996 1.00 97.25 99 ALA A C 1
ATOM 814 O O . ALA A 1 99 ? -11.944 -0.384 1.285 1.00 97.25 99 ALA A O 1
ATOM 815 N N . TYR A 1 100 ? -10.636 1.207 0.372 1.00 97.88 100 TYR A N 1
ATOM 816 C CA . TYR A 1 100 ? -9.537 0.353 -0.057 1.00 97.88 100 TYR A CA 1
ATOM 817 C C . TYR A 1 100 ? -8.215 0.970 0.417 1.00 97.88 100 TYR A C 1
ATOM 819 O O . TYR A 1 100 ? -8.206 2.085 0.948 1.00 97.88 100 TYR A O 1
ATOM 827 N N . ILE A 1 101 ? -7.089 0.279 0.222 1.00 97.31 101 ILE A N 1
ATOM 828 C CA . ILE A 1 101 ? -5.787 0.773 0.705 1.00 97.31 101 ILE A CA 1
ATOM 829 C C . ILE A 1 101 ? -5.368 2.110 0.077 1.00 97.31 101 ILE A C 1
ATOM 831 O O . ILE A 1 101 ? -4.560 2.823 0.667 1.00 97.31 101 ILE A O 1
ATOM 835 N N . ILE A 1 102 ? -5.937 2.504 -1.073 1.00 97.56 102 ILE A N 1
ATOM 836 C CA . ILE A 1 102 ? -5.688 3.808 -1.707 1.00 97.56 102 ILE A CA 1
ATOM 837 C C . ILE A 1 102 ? -6.980 4.617 -1.870 1.00 97.56 102 ILE A C 1
ATOM 839 O O . ILE A 1 102 ? -7.055 5.768 -1.428 1.00 97.56 102 ILE A O 1
ATOM 843 N N . ARG A 1 103 ? -8.021 4.046 -2.481 1.00 97.62 103 ARG A N 1
ATOM 844 C CA . ARG A 1 103 ? -9.311 4.714 -2.691 1.00 97.62 103 ARG A CA 1
ATOM 845 C C . ARG A 1 103 ? -10.054 4.906 -1.375 1.00 97.62 103 ARG A C 1
ATOM 847 O O . ARG A 1 103 ? -10.227 3.975 -0.596 1.00 97.62 103 ARG A O 1
ATOM 854 N N . ASN A 1 104 ? -10.561 6.124 -1.175 1.00 97.44 104 ASN A N 1
ATOM 855 C CA . ASN A 1 104 ? -11.267 6.559 0.036 1.00 97.44 104 ASN A CA 1
ATOM 856 C C . ASN A 1 104 ? -10.450 6.453 1.338 1.00 97.44 104 ASN A C 1
ATOM 858 O O . ASN A 1 104 ? -11.025 6.562 2.420 1.00 97.44 104 ASN A O 1
ATOM 862 N N . TRP A 1 105 ? -9.119 6.329 1.248 1.00 96.94 105 TRP A N 1
ATOM 863 C CA . TRP A 1 105 ? -8.233 6.187 2.405 1.00 96.94 105 TRP A CA 1
ATOM 864 C C . TRP A 1 105 ? -8.432 7.279 3.463 1.00 96.94 105 TRP A C 1
ATOM 866 O O . TRP A 1 105 ? -8.645 6.970 4.630 1.00 96.94 105 TRP A O 1
ATOM 876 N N . SER A 1 106 ? -8.419 8.557 3.065 1.00 95.88 106 SER A N 1
ATOM 877 C CA . SER A 1 106 ? -8.524 9.687 4.003 1.00 95.88 106 SER A CA 1
ATOM 878 C C . SER A 1 106 ? -9.843 9.703 4.780 1.00 95.88 106 SER A C 1
ATOM 880 O O . SER A 1 106 ? -9.849 9.996 5.973 1.00 95.88 106 SER A O 1
ATOM 882 N N . LYS A 1 107 ? -10.954 9.352 4.121 1.00 96.56 107 LYS A N 1
ATOM 883 C CA . LYS A 1 107 ? -12.269 9.235 4.764 1.00 96.56 107 LYS A CA 1
ATOM 884 C C . LYS A 1 107 ? -12.297 8.056 5.737 1.00 96.56 107 LYS A C 1
ATOM 886 O O . LYS A 1 107 ? -12.794 8.182 6.849 1.00 96.56 107 LYS A O 1
ATOM 891 N N . TRP A 1 108 ? -11.753 6.917 5.314 1.00 96.19 108 TRP A N 1
ATOM 892 C CA . TRP A 1 108 ? -11.734 5.696 6.113 1.00 96.19 108 TRP A CA 1
ATOM 893 C C . TRP A 1 108 ? -10.863 5.834 7.361 1.00 96.19 108 TRP A C 1
ATOM 895 O O . TRP A 1 108 ? -11.334 5.555 8.458 1.00 96.19 108 TRP A O 1
ATOM 905 N N . ILE A 1 109 ? -9.633 6.341 7.228 1.00 94.88 109 ILE A N 1
ATOM 906 C CA . ILE A 1 109 ? -8.728 6.507 8.372 1.00 94.88 109 ILE A CA 1
ATOM 907 C C . ILE A 1 109 ? -9.270 7.524 9.385 1.00 94.88 109 ILE A C 1
ATOM 909 O O . ILE A 1 109 ? -9.121 7.328 10.588 1.00 94.88 109 ILE A O 1
ATOM 913 N N . GLY A 1 110 ? -9.949 8.578 8.911 1.00 94.19 110 GLY A N 1
ATOM 914 C CA . GLY A 1 110 ? -10.652 9.534 9.768 1.00 94.19 110 GLY A CA 1
ATOM 915 C C . GLY A 1 110 ? -11.735 8.853 10.600 1.00 94.19 110 GLY A C 1
ATOM 916 O O . GLY A 1 110 ? -11.699 8.922 11.827 1.00 94.19 110 GLY A O 1
ATOM 917 N N . TYR A 1 111 ? -12.617 8.102 9.936 1.00 93.69 111 TYR A N 1
ATOM 918 C CA . TYR A 1 111 ? -13.689 7.353 10.592 1.00 93.69 111 TYR A CA 1
ATOM 919 C C . TYR A 1 111 ? -13.165 6.332 11.618 1.00 93.69 111 TYR A C 1
ATOM 921 O O . TYR A 1 111 ? -13.675 6.241 12.738 1.00 93.69 111 TYR A O 1
ATOM 929 N N . VAL A 1 112 ? -12.108 5.590 11.272 1.00 92.00 112 VAL A N 1
ATOM 930 C CA . VAL A 1 112 ? -11.473 4.623 12.180 1.00 92.00 112 VAL A CA 1
ATOM 931 C C . VAL A 1 112 ? -10.891 5.327 13.411 1.00 92.00 112 VAL A C 1
ATOM 933 O O . VAL A 1 112 ? -11.144 4.899 14.537 1.00 92.00 112 VAL A O 1
ATOM 936 N N . HIS A 1 113 ? -10.155 6.428 13.230 1.00 90.25 113 HIS A N 1
ATOM 937 C CA . HIS A 1 113 ? -9.587 7.185 14.348 1.00 90.25 113 HIS A CA 1
ATOM 938 C C . HIS A 1 113 ? -10.653 7.793 15.268 1.00 90.25 113 HIS A C 1
ATOM 940 O O . HIS A 1 113 ? -10.474 7.803 16.484 1.00 90.25 113 HIS A O 1
ATOM 946 N N . GLU A 1 114 ? -11.748 8.312 14.717 1.00 89.50 114 GLU A N 1
ATOM 947 C CA . GLU A 1 114 ? -12.862 8.848 15.508 1.00 89.50 114 GLU A CA 1
ATOM 948 C C . GLU A 1 114 ? -13.556 7.753 16.315 1.00 89.50 114 GLU A C 1
ATOM 950 O O . GLU A 1 114 ? -13.798 7.923 17.510 1.00 89.50 114 GLU A O 1
ATOM 955 N N . SER A 1 115 ? -13.780 6.593 15.698 1.00 84.75 115 SER A N 1
ATOM 956 C CA . SER A 1 115 ? -14.373 5.434 16.368 1.00 84.75 115 SER A CA 1
ATOM 957 C C . SER A 1 115 ? -13.532 4.973 17.562 1.00 84.75 115 SER A C 1
ATOM 959 O O . SER A 1 115 ? -14.077 4.648 18.612 1.00 84.75 115 SER A O 1
ATOM 961 N N . MET A 1 116 ? -12.201 5.023 17.446 1.00 82.50 116 MET A N 1
ATOM 962 C CA . MET A 1 116 ? -11.289 4.688 18.548 1.00 82.50 116 MET A CA 1
ATOM 963 C C . MET A 1 116 ? -11.331 5.697 19.705 1.00 82.50 116 MET A C 1
ATOM 965 O O . MET A 1 116 ? -11.121 5.309 20.852 1.00 82.50 116 MET A O 1
ATOM 969 N N . LYS A 1 117 ? -11.608 6.980 19.435 1.00 75.94 117 LYS A N 1
ATOM 970 C CA . LYS A 1 117 ? -11.734 8.014 20.482 1.00 75.94 117 LYS A CA 1
ATOM 971 C C . LYS A 1 117 ? 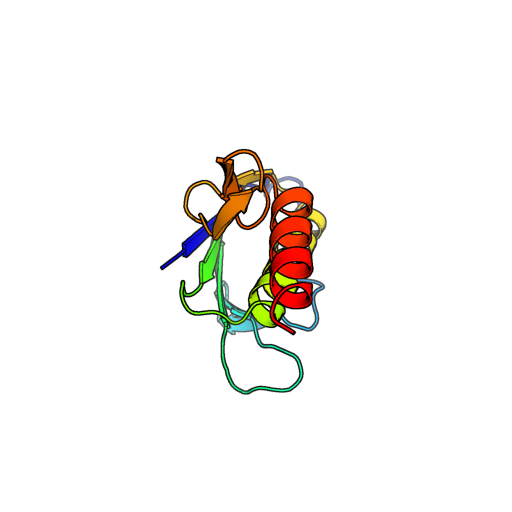-13.010 7.860 21.310 1.00 75.94 117 LYS A C 1
ATOM 973 O O . LYS A 1 117 ? -13.013 8.227 22.478 1.00 75.94 117 LYS A O 1
ATOM 978 N N . ASN A 1 118 ? -14.066 7.308 20.717 1.00 62.31 118 ASN A N 1
ATOM 979 C CA . ASN A 1 118 ? -15.381 7.163 21.346 1.00 62.31 118 ASN A CA 1
ATOM 980 C C . ASN A 1 118 ? -15.534 5.873 22.181 1.00 62.31 118 ASN A C 1
ATOM 982 O O . ASN A 1 118 ? -16.607 5.622 22.719 1.00 62.31 118 ASN A O 1
ATOM 986 N N . CYS A 1 119 ? -14.479 5.059 22.300 1.00 55.78 119 CYS A N 1
ATOM 987 C CA . CYS A 1 119 ? -14.438 3.850 23.135 1.00 55.78 119 CYS A CA 1
ATOM 988 C C . CYS A 1 119 ? -13.917 4.096 24.571 1.00 55.78 119 CYS A C 1
ATOM 990 O O . CYS A 1 119 ? -13.486 3.139 25.217 1.00 55.78 119 CYS A O 1
ATOM 992 N N . GLN A 1 120 ? -13.917 5.344 25.057 1.00 45.09 120 GLN A N 1
ATOM 993 C CA . GLN A 1 120 ? -13.507 5.699 26.426 1.00 45.09 120 GLN A CA 1
ATOM 994 C C . GLN A 1 120 ? -14.675 5.740 27.410 1.00 45.09 120 GLN A C 1
ATOM 996 O O . GLN A 1 120 ? -15.735 6.296 27.048 1.00 45.09 120 GLN A O 1
#